Protein AF-A0A9W4SND4-F1 (afdb_monomer_lite)

Secondary structure (DSSP, 8-state):
-------------------------------GGGHHHHHHHHHHHHHHHHTTS---HHHHHHHHHHHHHHHHHHHHHHHHHHHHHHHHHHHHH----TTHHHHHHHHHHHHHHHHHHHHHHHHHHHHHHHHHHH-

Sequence (135 aa):
MAFLIESSTNEFSLNMGKPQGIYIVENHFFSTSLVPSKMRQKLYYLQSNLNACVFNENVMTILEGEVERMFASLDELERVMHKLDGQMAEVDEINCGDEMIDDELKTIYQNVVRLIKEMEENMDLLEKLIHNCAE

pLDDT: mean 71.92, std 21.69, range [29.58, 93.88]

Foldseek 3Di:
DDDDDDDDDDDPPPPPDDPPPPDDPPPDPPVLVCLLVVLVVLLVVLVVLLVVFDDDPVVSVVVVVVSVVLNVLSVVLNVLSVVLVVLVVVCVVDPDDPDPSCVVSVVSVVVSVVSSVVSVVSSVVSVVVSVVRVD

Organism: NCBI:txid1117311

Structure (mmCIF, N/CA/C/O backbone):
data_AF-A0A9W4SND4-F1
#
_entry.id   AF-A0A9W4SND4-F1
#
loop_
_atom_site.group_PDB
_atom_site.id
_atom_site.type_symbol
_atom_site.label_atom_id
_atom_site.label_alt_id
_atom_site.label_comp_id
_atom_site.label_asym_id
_atom_site.label_entity_id
_atom_site.label_seq_id
_atom_site.pdbx_PDB_ins_code
_atom_site.Cartn_x
_atom_site.Cartn_y
_atom_site.Cartn_z
_atom_site.occupancy
_atom_site.B_iso_or_equiv
_atom_site.auth_seq_id
_atom_site.auth_comp_id
_atom_site.auth_asym_id
_atom_site.auth_atom_id
_atom_site.pdbx_PDB_model_num
ATOM 1 N N . MET A 1 1 ? 51.437 45.489 20.292 1.00 40.62 1 MET A N 1
ATOM 2 C CA . MET A 1 1 ? 51.463 44.161 20.938 1.00 40.62 1 MET A CA 1
ATOM 3 C C . MET A 1 1 ? 50.185 43.986 21.737 1.00 40.62 1 MET A C 1
ATOM 5 O O . MET A 1 1 ? 50.045 44.650 22.752 1.00 40.62 1 MET A O 1
ATOM 9 N N . ALA A 1 2 ? 49.273 43.141 21.260 1.00 32.41 2 ALA A N 1
ATOM 10 C CA . ALA A 1 2 ? 48.275 42.428 22.058 1.00 32.41 2 ALA A CA 1
ATOM 11 C C . ALA A 1 2 ? 47.706 41.312 21.165 1.00 32.41 2 ALA A C 1
ATOM 13 O O . ALA A 1 2 ? 47.336 41.572 20.022 1.00 32.41 2 ALA A O 1
ATOM 14 N N . PHE A 1 3 ? 47.738 40.082 21.670 1.00 29.91 3 PHE A N 1
ATOM 15 C CA . PHE A 1 3 ? 47.255 38.853 21.041 1.00 29.91 3 PHE A CA 1
ATOM 16 C C . PHE A 1 3 ? 45.941 38.436 21.728 1.00 29.91 3 PHE A C 1
ATOM 18 O O . PHE A 1 3 ? 45.853 38.562 22.944 1.00 29.91 3 PHE A O 1
ATOM 25 N N . LEU A 1 4 ? 44.997 37.946 20.911 1.00 33.91 4 LEU A N 1
ATOM 26 C CA . LEU A 1 4 ? 43.917 36.959 21.125 1.00 33.91 4 LEU A CA 1
ATOM 27 C C . LEU A 1 4 ? 43.145 36.915 22.462 1.00 33.91 4 LEU A C 1
ATOM 29 O O . LEU A 1 4 ? 43.723 36.725 23.524 1.00 33.91 4 LEU A O 1
ATOM 33 N N . ILE A 1 5 ? 41.810 36.895 22.364 1.00 35.34 5 ILE A N 1
ATOM 34 C CA . ILE A 1 5 ? 40.987 35.671 22.486 1.00 35.34 5 ILE A CA 1
ATOM 35 C C . ILE A 1 5 ? 39.630 35.965 21.824 1.00 35.34 5 ILE A C 1
ATOM 37 O O . ILE A 1 5 ? 38.890 36.851 22.246 1.00 35.34 5 ILE A O 1
ATOM 41 N N . GLU A 1 6 ? 39.329 35.224 20.759 1.00 36.44 6 GLU A N 1
ATOM 42 C CA . GLU A 1 6 ? 37.981 35.087 20.213 1.00 36.44 6 GLU A CA 1
ATOM 43 C C . GLU A 1 6 ? 37.127 34.281 21.198 1.00 36.44 6 GLU A C 1
ATOM 45 O O . GLU A 1 6 ? 37.548 33.247 21.717 1.00 36.44 6 GLU A O 1
ATOM 50 N N . SER A 1 7 ? 35.909 34.740 21.460 1.00 37.78 7 SER A N 1
ATOM 51 C CA . SER A 1 7 ? 34.869 33.941 22.104 1.00 37.78 7 SER A CA 1
ATOM 52 C C . SER A 1 7 ? 33.625 34.029 21.237 1.00 37.78 7 SER A C 1
ATOM 54 O O . SER A 1 7 ? 32.914 35.029 21.222 1.00 37.78 7 SER A O 1
ATOM 56 N N . SER A 1 8 ? 33.460 32.969 20.452 1.00 32.34 8 SER A N 1
ATOM 57 C CA . SER A 1 8 ? 32.299 32.643 19.638 1.00 32.34 8 SER A CA 1
ATOM 58 C C . SER A 1 8 ? 31.210 32.048 20.527 1.00 32.34 8 SER A C 1
ATOM 60 O O . SER A 1 8 ? 31.489 31.112 21.277 1.00 32.34 8 SER A O 1
ATOM 62 N N . THR A 1 9 ? 29.978 32.545 20.415 1.00 36.00 9 THR A N 1
ATOM 63 C CA . THR A 1 9 ? 28.787 31.824 20.879 1.00 36.00 9 THR A CA 1
ATOM 64 C C . THR A 1 9 ? 27.557 32.164 20.033 1.00 36.00 9 THR A C 1
ATOM 66 O O . THR A 1 9 ? 27.008 33.258 20.104 1.00 36.00 9 THR A O 1
ATOM 69 N N . ASN A 1 10 ? 27.104 31.128 19.324 1.00 35.84 10 ASN A N 1
ATOM 70 C CA . ASN A 1 10 ? 25.730 30.817 18.924 1.00 35.84 10 ASN A CA 1
ATOM 71 C C . ASN A 1 10 ? 25.018 31.698 17.885 1.00 35.84 10 ASN A C 1
ATOM 73 O O . ASN A 1 10 ? 24.114 32.458 18.215 1.00 35.84 10 ASN A O 1
ATOM 77 N N . GLU A 1 11 ? 25.238 31.368 16.611 1.00 36.84 11 GLU A N 1
ATOM 78 C CA . GLU A 1 11 ? 24.126 31.247 15.660 1.00 36.84 11 GLU A CA 1
ATOM 79 C C . GLU A 1 11 ? 23.924 29.765 15.314 1.00 36.84 11 GLU A C 1
ATOM 81 O O . GLU A 1 11 ? 24.704 29.146 14.590 1.00 36.84 11 GLU A O 1
ATOM 86 N N . PHE A 1 12 ? 22.862 29.181 15.874 1.00 33.94 12 PHE A N 1
ATOM 87 C CA . PHE A 1 12 ? 22.330 27.878 15.485 1.00 33.94 12 PHE A CA 1
ATOM 88 C C . PHE A 1 12 ? 21.735 27.997 14.073 1.00 33.94 12 PHE A C 1
ATOM 90 O O . PHE A 1 12 ? 20.543 28.239 13.896 1.00 33.94 12 PHE A O 1
ATOM 97 N N . SER A 1 13 ? 22.564 27.819 13.047 1.00 33.03 13 SER A N 1
ATOM 98 C CA . SER A 1 13 ? 22.069 27.451 11.722 1.00 33.03 13 SER A CA 1
ATOM 99 C C . SER A 1 13 ? 21.695 25.970 11.755 1.00 33.03 13 SER A C 1
ATOM 101 O O . SER A 1 13 ? 22.553 25.098 11.622 1.00 33.03 13 SER A O 1
ATOM 103 N N . LEU A 1 14 ? 20.405 25.682 11.960 1.00 35.41 14 LEU A N 1
ATOM 104 C CA . LEU A 1 14 ? 19.801 24.372 11.697 1.00 35.41 14 LEU A CA 1
ATOM 105 C C . LEU A 1 14 ? 19.865 24.111 10.189 1.00 35.41 14 LEU A C 1
ATOM 107 O O . LEU A 1 14 ? 18.927 24.346 9.432 1.00 35.41 14 LEU A O 1
ATOM 111 N N . ASN A 1 15 ? 21.032 23.649 9.763 1.00 33.47 15 ASN A N 1
ATOM 112 C CA . ASN A 1 15 ? 21.276 23.083 8.456 1.00 33.47 15 ASN A CA 1
ATOM 113 C C . ASN A 1 15 ? 20.511 21.749 8.422 1.00 33.47 15 ASN A C 1
ATOM 115 O O . ASN A 1 15 ? 21.038 20.714 8.829 1.00 33.47 15 ASN A O 1
ATOM 119 N N . MET A 1 16 ? 19.231 21.771 8.024 1.00 36.00 16 MET A N 1
ATOM 120 C CA . MET A 1 16 ? 18.503 20.555 7.649 1.00 36.00 16 MET A CA 1
ATOM 121 C C . MET A 1 16 ? 19.133 20.017 6.363 1.00 36.00 16 MET A C 1
ATOM 123 O O . MET A 1 16 ? 18.650 20.236 5.251 1.00 36.00 16 MET A O 1
ATOM 127 N N . GLY A 1 17 ? 20.270 19.345 6.534 1.00 29.58 17 GLY A N 1
ATOM 128 C CA . GLY A 1 17 ? 20.897 18.544 5.506 1.00 29.58 17 GLY A CA 1
ATOM 129 C C . GLY A 1 17 ? 19.892 17.503 5.040 1.00 29.58 17 GLY A C 1
ATOM 130 O O . GLY A 1 17 ? 19.515 16.606 5.791 1.00 29.58 17 GLY A O 1
ATOM 131 N N . LYS A 1 18 ? 19.445 17.641 3.792 1.00 45.84 18 LYS A N 1
ATOM 132 C CA . LYS A 1 18 ? 18.807 16.553 3.053 1.00 45.84 18 LYS A CA 1
ATOM 133 C C . LYS A 1 18 ? 19.726 15.332 3.161 1.00 45.84 18 LYS A C 1
ATOM 135 O O . LYS A 1 18 ? 20.907 15.475 2.832 1.00 45.84 18 LYS A O 1
ATOM 140 N N . PRO A 1 19 ? 19.247 14.149 3.571 1.00 41.06 19 PRO A N 1
ATOM 141 C CA . PRO A 1 19 ? 20.058 12.955 3.456 1.00 41.06 19 PRO A CA 1
ATOM 142 C C . PRO A 1 19 ? 20.175 12.620 1.965 1.00 41.06 19 PRO A C 1
ATOM 144 O O . PRO A 1 19 ? 19.310 11.977 1.380 1.00 41.06 19 PRO A O 1
ATOM 147 N N . GLN A 1 20 ? 21.255 13.083 1.335 1.00 42.06 20 GLN A N 1
ATOM 148 C CA . GLN A 1 20 ? 21.775 12.487 0.108 1.00 42.06 20 GLN A CA 1
ATOM 149 C C . GLN A 1 20 ? 22.400 11.144 0.496 1.00 42.06 20 GLN A C 1
ATOM 151 O O . GLN A 1 20 ? 23.615 10.998 0.604 1.00 42.06 20 GLN A O 1
ATOM 156 N N . GLY A 1 21 ? 21.539 10.172 0.798 1.00 36.00 21 GLY A N 1
ATOM 157 C CA . GLY A 1 21 ? 21.936 8.782 0.923 1.00 36.00 21 GLY A CA 1
ATOM 158 C C . GLY A 1 21 ? 22.235 8.262 -0.472 1.00 36.00 21 GLY A C 1
ATOM 159 O O . GLY A 1 21 ? 21.320 7.987 -1.243 1.00 36.00 21 GLY A O 1
ATOM 160 N N . ILE A 1 22 ? 23.514 8.156 -0.819 1.00 39.31 22 ILE A N 1
ATOM 161 C CA . ILE A 1 22 ? 23.945 7.330 -1.943 1.00 39.31 22 ILE A CA 1
ATOM 162 C C . ILE A 1 22 ? 23.665 5.888 -1.515 1.00 39.31 22 ILE A C 1
ATOM 164 O O . ILE A 1 22 ? 24.431 5.292 -0.760 1.00 39.31 22 ILE A O 1
ATOM 168 N N . TYR A 1 23 ? 22.514 5.358 -1.921 1.00 41.91 23 TYR A N 1
ATOM 169 C CA . TYR A 1 23 ? 22.164 3.966 -1.674 1.00 41.91 23 TYR A CA 1
ATOM 170 C C . TYR A 1 23 ? 22.933 3.107 -2.676 1.00 41.91 23 TYR A C 1
ATOM 172 O O . TYR A 1 23 ? 22.648 3.124 -3.873 1.00 41.91 23 TYR A O 1
ATOM 180 N N . ILE A 1 24 ? 23.946 2.398 -2.176 1.00 39.28 24 ILE A N 1
ATOM 181 C CA . ILE A 1 24 ? 24.623 1.328 -2.906 1.00 39.28 24 ILE A CA 1
ATOM 182 C C . ILE A 1 24 ? 23.572 0.245 -3.149 1.00 39.28 24 ILE A C 1
ATOM 184 O O . ILE A 1 24 ? 23.054 -0.352 -2.206 1.00 39.28 24 ILE A O 1
ATOM 188 N N . VAL A 1 25 ? 23.211 0.057 -4.415 1.00 39.50 25 VAL A N 1
ATOM 189 C CA . VAL A 1 25 ? 22.278 -0.980 -4.851 1.00 39.50 25 VAL A CA 1
ATOM 190 C C . VAL A 1 25 ? 23.076 -2.276 -4.920 1.00 39.50 25 VAL A C 1
ATOM 192 O O . VAL A 1 25 ? 23.771 -2.535 -5.900 1.00 39.50 25 VAL A O 1
ATOM 195 N N . GLU A 1 26 ? 23.035 -3.074 -3.852 1.00 34.69 26 GLU A N 1
ATOM 196 C CA . GLU A 1 26 ? 23.417 -4.479 -3.964 1.00 34.69 26 GLU A CA 1
ATOM 197 C C . GLU A 1 26 ? 22.428 -5.136 -4.922 1.00 34.69 26 GLU A C 1
ATOM 199 O O . GLU A 1 26 ? 21.236 -5.268 -4.637 1.00 34.69 26 GLU A O 1
ATOM 204 N N . ASN A 1 27 ? 22.948 -5.465 -6.101 1.00 40.28 27 ASN A N 1
ATOM 205 C CA . ASN A 1 27 ? 22.232 -6.023 -7.231 1.00 40.28 27 ASN A CA 1
ATOM 206 C C . ASN A 1 27 ? 21.881 -7.489 -6.938 1.00 40.28 27 ASN A C 1
ATOM 208 O O . ASN A 1 27 ? 22.430 -8.423 -7.518 1.00 40.28 27 ASN A O 1
ATOM 212 N N . HIS A 1 28 ? 21.003 -7.703 -5.965 1.00 40.53 28 HIS A N 1
ATOM 213 C CA . HIS A 1 28 ? 20.308 -8.960 -5.810 1.00 40.53 28 HIS A CA 1
ATOM 214 C C . HIS A 1 28 ? 18.935 -8.788 -6.424 1.00 40.53 28 HIS A C 1
ATOM 216 O O . HIS A 1 28 ? 18.134 -7.982 -5.965 1.00 40.53 28 HIS A O 1
ATOM 222 N N . PHE A 1 29 ? 18.725 -9.566 -7.482 1.00 41.38 29 PHE A N 1
ATOM 223 C CA . PHE A 1 29 ? 17.478 -9.967 -8.121 1.00 41.38 29 PHE A CA 1
ATOM 224 C C . PHE A 1 29 ? 16.418 -10.369 -7.066 1.00 41.38 29 PHE A C 1
ATOM 226 O O . PHE A 1 29 ? 16.049 -11.533 -6.917 1.00 41.38 29 PHE A O 1
ATOM 233 N N . PHE A 1 30 ? 15.956 -9.422 -6.250 1.00 43.97 30 PHE A N 1
ATOM 234 C CA . PHE A 1 30 ? 14.767 -9.585 -5.437 1.00 43.97 30 PHE A CA 1
ATOM 235 C C . PHE A 1 30 ? 13.657 -9.807 -6.444 1.00 43.97 30 PHE A C 1
ATOM 237 O O . PHE A 1 30 ? 13.469 -8.975 -7.321 1.00 43.97 30 PHE A O 1
ATO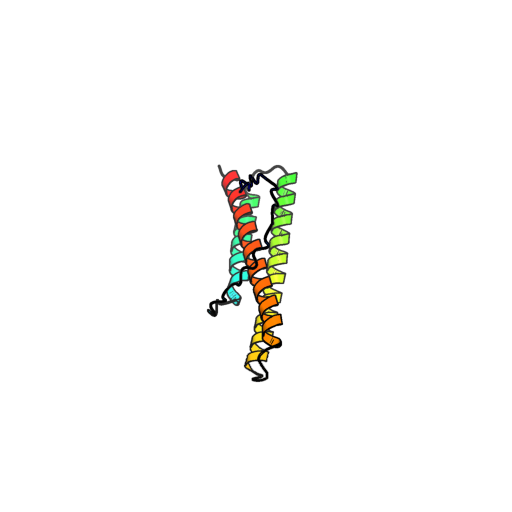M 244 N N . SER A 1 31 ? 12.975 -10.946 -6.365 1.00 46.66 31 SER A N 1
ATOM 245 C CA . SER A 1 31 ? 11.809 -11.247 -7.187 1.00 46.66 31 SER A CA 1
ATOM 246 C C . SER A 1 31 ? 10.766 -10.134 -7.019 1.00 46.66 31 SER A C 1
ATOM 248 O O . SER A 1 31 ? 9.905 -10.206 -6.140 1.00 46.66 31 SER A O 1
ATOM 250 N N . THR A 1 32 ? 10.878 -9.096 -7.849 1.00 51.16 32 THR A N 1
ATOM 251 C CA . THR A 1 32 ? 10.055 -7.881 -7.903 1.00 51.16 32 THR A CA 1
ATOM 252 C C . THR A 1 32 ? 8.579 -8.265 -7.958 1.00 51.16 32 THR A C 1
ATOM 254 O O . THR A 1 32 ? 7.753 -7.725 -7.226 1.00 51.16 32 THR A O 1
ATOM 257 N N . SER A 1 33 ? 8.275 -9.336 -8.687 1.00 57.41 33 SER A N 1
ATOM 258 C CA . SER A 1 33 ? 6.951 -9.946 -8.813 1.00 57.41 33 SER A CA 1
ATOM 259 C C . SER A 1 33 ? 6.208 -10.238 -7.494 1.00 57.41 33 SER A C 1
ATOM 261 O O . SER A 1 33 ? 4.978 -10.260 -7.497 1.00 57.41 33 SER A O 1
ATOM 263 N N . LEU A 1 34 ? 6.887 -10.464 -6.362 1.00 66.50 34 LEU A N 1
ATOM 264 C CA . LEU A 1 34 ? 6.213 -10.890 -5.127 1.00 66.50 34 LEU A CA 1
ATOM 265 C C . LEU A 1 34 ? 5.865 -9.746 -4.166 1.00 66.50 34 LEU A C 1
ATOM 267 O O . LEU A 1 34 ? 5.024 -9.957 -3.289 1.00 66.50 34 LEU A O 1
ATOM 271 N N . VAL A 1 35 ? 6.464 -8.558 -4.297 1.00 81.38 35 VAL A N 1
ATOM 272 C CA . VAL A 1 35 ? 6.276 -7.474 -3.312 1.00 81.38 35 VAL A CA 1
ATOM 273 C C . VAL A 1 35 ? 4.821 -6.980 -3.269 1.00 81.38 35 VAL A C 1
ATOM 275 O O . VAL A 1 35 ? 4.224 -7.070 -2.189 1.00 81.38 35 VAL A O 1
ATOM 278 N N . PRO A 1 36 ? 4.183 -6.593 -4.396 1.00 86.44 36 PRO A N 1
ATOM 279 C CA . PRO A 1 36 ? 2.786 -6.154 -4.373 1.00 86.44 36 PRO A CA 1
ATOM 280 C C . PRO A 1 36 ? 1.839 -7.245 -3.863 1.00 86.44 36 PRO A C 1
ATOM 282 O O . PRO A 1 36 ? 0.948 -6.976 -3.063 1.00 86.44 36 PRO A O 1
ATOM 285 N N . SER A 1 37 ? 2.067 -8.508 -4.244 1.00 85.75 37 SER A N 1
ATOM 286 C CA . SER A 1 37 ? 1.224 -9.628 -3.805 1.00 85.75 37 SER A CA 1
ATOM 287 C C . SER A 1 37 ? 1.246 -9.851 -2.285 1.00 85.75 37 SER A C 1
ATOM 289 O O . SER A 1 37 ? 0.191 -10.047 -1.679 1.00 85.75 37 SER A O 1
ATOM 291 N N . LYS A 1 38 ? 2.424 -9.775 -1.649 1.00 89.00 38 LYS A N 1
ATOM 292 C CA . LYS A 1 38 ? 2.581 -9.955 -0.196 1.00 89.00 38 LYS A CA 1
ATOM 293 C C . LYS A 1 38 ? 1.947 -8.806 0.575 1.00 89.00 38 LYS A C 1
ATOM 295 O O . LYS A 1 38 ? 1.232 -9.030 1.548 1.00 89.00 38 LYS A O 1
ATOM 300 N N . MET A 1 39 ? 2.176 -7.584 0.109 1.00 91.62 39 MET A N 1
ATOM 301 C CA . MET A 1 39 ? 1.563 -6.388 0.675 1.00 91.62 39 MET A CA 1
ATOM 302 C C . MET A 1 39 ? 0.039 -6.429 0.547 1.00 91.62 39 MET A C 1
ATOM 304 O O . MET A 1 39 ? -0.662 -6.168 1.518 1.00 91.62 39 MET A O 1
ATOM 308 N N . ARG A 1 40 ? -0.488 -6.854 -0.607 1.00 93.25 40 ARG A N 1
ATOM 309 C CA . ARG A 1 40 ? -1.929 -7.026 -0.828 1.00 93.25 40 ARG A CA 1
ATOM 310 C C . ARG A 1 40 ? -2.528 -8.063 0.129 1.00 93.25 40 ARG A C 1
ATOM 312 O O . ARG A 1 40 ? -3.576 -7.816 0.717 1.00 93.25 40 ARG A O 1
ATOM 319 N N . GLN A 1 41 ? -1.845 -9.189 0.350 1.00 91.50 41 GLN A N 1
ATOM 320 C CA . GLN A 1 41 ? -2.255 -10.183 1.351 1.00 91.50 41 GLN A CA 1
ATOM 321 C C . GLN A 1 41 ? -2.277 -9.604 2.774 1.00 91.50 41 GLN A C 1
ATOM 323 O O . GLN A 1 41 ? -3.264 -9.800 3.486 1.00 91.50 41 GLN A O 1
ATOM 328 N N . LYS A 1 42 ? -1.232 -8.864 3.177 1.00 92.56 42 LYS A N 1
ATOM 329 C CA . LYS A 1 42 ? -1.191 -8.183 4.483 1.00 92.56 42 LYS A CA 1
ATOM 330 C C . LYS A 1 42 ? -2.348 -7.189 4.610 1.00 92.56 42 LYS A C 1
ATOM 332 O O . LYS A 1 42 ? -3.045 -7.192 5.619 1.00 92.56 42 LYS A O 1
ATOM 337 N N . LEU A 1 43 ? -2.610 -6.396 3.576 1.00 93.12 43 LEU A N 1
ATOM 338 C CA . LEU A 1 43 ? -3.662 -5.386 3.593 1.00 93.12 43 LEU A CA 1
ATOM 339 C C . LEU A 1 43 ? -5.068 -5.993 3.703 1.00 93.12 43 LEU A C 1
ATOM 341 O O . LEU A 1 43 ? -5.875 -5.484 4.474 1.00 93.12 43 LEU A O 1
ATOM 345 N N . TYR A 1 44 ? -5.348 -7.118 3.031 1.00 93.38 44 TYR A N 1
ATOM 346 C CA . TYR A 1 44 ? -6.609 -7.850 3.221 1.00 93.38 44 TYR A CA 1
ATOM 347 C C . TYR A 1 44 ? -6.792 -8.339 4.659 1.00 93.38 44 TYR A C 1
ATOM 349 O O . TYR A 1 44 ? -7.885 -8.236 5.218 1.00 93.38 44 TYR A O 1
ATOM 357 N N . TYR A 1 45 ? -5.725 -8.854 5.275 1.00 92.12 45 TYR A N 1
ATOM 358 C CA . TYR A 1 45 ? -5.759 -9.247 6.680 1.00 92.12 45 TYR A CA 1
ATOM 359 C C . TYR A 1 45 ? -6.059 -8.044 7.585 1.00 92.12 45 TYR A C 1
ATOM 361 O O . TYR A 1 45 ? -6.939 -8.124 8.442 1.00 92.12 45 TYR A O 1
ATOM 369 N N . LEU A 1 46 ? -5.383 -6.912 7.376 1.00 91.12 46 LEU A N 1
ATOM 370 C CA . LEU A 1 46 ? -5.612 -5.697 8.160 1.00 91.12 46 LEU A CA 1
ATOM 371 C C . LEU A 1 46 ? -7.036 -5.162 7.977 1.00 91.12 46 LEU A C 1
ATOM 373 O O . LEU A 1 46 ? -7.699 -4.884 8.968 1.00 91.12 46 LEU A O 1
ATOM 377 N N . GLN A 1 47 ? -7.549 -5.104 6.747 1.00 92.12 47 GLN A N 1
ATOM 378 C CA . GLN A 1 47 ? -8.923 -4.682 6.462 1.00 92.12 47 GLN A CA 1
ATOM 379 C C . GLN A 1 47 ? -9.954 -5.558 7.187 1.00 92.12 47 GLN A C 1
ATOM 381 O O . GLN A 1 47 ? -10.897 -5.049 7.789 1.00 92.12 47 GLN A O 1
ATOM 386 N N . SER A 1 48 ? -9.762 -6.880 7.171 1.00 90.38 48 SER A N 1
ATOM 387 C CA . SER A 1 48 ? -10.669 -7.800 7.861 1.00 90.38 48 SER A CA 1
ATOM 388 C C . SER A 1 48 ? -10.681 -7.581 9.374 1.00 90.38 48 SER A C 1
ATOM 390 O O . SER A 1 48 ? -11.737 -7.705 9.990 1.00 90.38 48 SER A O 1
ATOM 392 N N . ASN A 1 49 ? -9.529 -7.279 9.979 1.00 88.81 49 ASN A N 1
ATOM 393 C CA . ASN A 1 49 ? -9.435 -7.038 11.420 1.00 88.81 49 ASN A CA 1
ATOM 394 C C . ASN A 1 49 ? -9.875 -5.623 11.810 1.00 88.81 49 ASN A C 1
ATOM 396 O O . ASN A 1 49 ? -10.429 -5.439 12.888 1.00 88.81 49 ASN A O 1
ATOM 400 N N . LEU A 1 50 ? -9.700 -4.640 10.925 1.00 88.31 50 LEU A N 1
ATOM 401 C CA . LEU A 1 50 ? -10.206 -3.284 11.117 1.00 88.31 50 LEU A CA 1
ATOM 402 C C . LEU A 1 50 ? -11.726 -3.293 11.329 1.00 88.31 50 LEU A C 1
ATOM 404 O O . LEU A 1 50 ? -12.222 -2.640 12.239 1.00 88.31 50 LEU A O 1
ATOM 408 N N . ASN A 1 51 ? -12.455 -4.110 10.565 1.00 82.62 51 ASN A N 1
ATOM 409 C CA . ASN A 1 51 ? -13.907 -4.267 10.709 1.00 82.62 51 ASN A CA 1
ATOM 410 C C . ASN A 1 51 ? -14.336 -4.906 12.040 1.00 82.62 51 ASN A C 1
ATOM 412 O O . ASN A 1 51 ? -15.497 -4.791 12.426 1.00 82.62 51 ASN A O 1
ATOM 416 N N . ALA A 1 52 ? -13.427 -5.594 12.735 1.00 84.81 52 ALA A N 1
ATOM 417 C CA . ALA A 1 52 ? -13.686 -6.149 14.060 1.00 84.81 52 ALA A CA 1
ATOM 418 C C . ALA A 1 52 ? -13.463 -5.122 15.185 1.00 84.81 52 ALA A C 1
ATOM 420 O O . ALA A 1 52 ? -13.847 -5.375 16.327 1.00 84.81 52 ALA A O 1
ATOM 421 N N . CYS A 1 53 ? -12.864 -3.970 14.873 1.00 85.88 53 CYS A N 1
ATOM 422 C CA . CYS A 1 53 ? -12.557 -2.938 15.844 1.00 85.88 53 CYS A CA 1
ATOM 423 C C . CYS A 1 53 ? -13.723 -2.000 16.139 1.00 85.88 53 CYS A C 1
ATOM 425 O O . CYS A 1 53 ? -14.443 -1.559 15.247 1.00 85.88 53 CYS A O 1
ATOM 427 N N . VAL A 1 54 ? -13.860 -1.619 17.412 1.00 82.38 54 VAL A N 1
ATOM 428 C CA . VAL A 1 54 ? -14.874 -0.653 17.850 1.00 82.38 54 VAL A CA 1
ATOM 429 C C . VAL A 1 54 ? -14.269 0.748 17.867 1.00 82.38 54 VAL A C 1
ATOM 431 O O . VAL A 1 54 ? -13.876 1.274 18.908 1.00 82.38 54 VAL A O 1
ATOM 434 N N . PHE A 1 55 ? -14.193 1.365 16.690 1.00 84.62 55 PHE A N 1
ATOM 435 C CA . PHE A 1 55 ? -13.849 2.778 16.552 1.00 84.62 55 PHE A CA 1
ATOM 436 C C . PHE A 1 55 ? -15.104 3.657 16.502 1.00 84.62 55 PHE A C 1
ATOM 438 O O . PHE A 1 55 ? -16.211 3.199 16.224 1.00 84.62 55 PHE A O 1
ATOM 445 N N . ASN A 1 56 ? -14.935 4.958 16.752 1.00 89.38 56 ASN A N 1
ATOM 446 C CA . ASN A 1 56 ? -15.969 5.929 16.398 1.00 89.38 56 ASN A CA 1
ATOM 447 C C . ASN A 1 56 ? -16.174 5.923 14.870 1.00 89.38 56 ASN A C 1
ATOM 449 O O . ASN A 1 56 ? -15.197 5.842 14.130 1.00 89.38 56 ASN A O 1
ATOM 453 N N . GLU A 1 57 ? -17.417 6.066 14.411 1.00 88.94 57 GLU A N 1
ATOM 454 C CA . GLU A 1 57 ? -17.809 6.044 12.990 1.00 88.94 57 GLU A CA 1
ATOM 455 C C . GLU A 1 57 ? -16.957 6.966 12.099 1.00 88.94 57 GLU A C 1
ATOM 457 O O . GLU A 1 57 ? -16.523 6.566 11.017 1.00 88.94 57 GLU A O 1
ATOM 462 N N . ASN A 1 58 ? -16.626 8.169 12.582 1.00 91.12 58 ASN A N 1
ATOM 463 C CA . ASN A 1 58 ? -15.772 9.106 11.848 1.00 91.12 58 ASN A CA 1
ATOM 464 C C . ASN A 1 58 ? -14.344 8.568 11.674 1.00 91.12 58 ASN A C 1
ATOM 466 O O . ASN A 1 58 ? -13.745 8.729 10.616 1.00 91.12 58 ASN A O 1
ATOM 470 N N . VAL A 1 59 ? -13.796 7.929 12.712 1.00 88.69 59 VAL A N 1
ATOM 471 C CA . VAL A 1 59 ? -12.451 7.331 12.676 1.00 88.69 59 VAL A CA 1
ATOM 472 C C . VAL A 1 59 ? -12.453 6.103 11.771 1.00 88.69 59 VAL A C 1
ATOM 474 O O . VAL A 1 59 ? -11.547 5.954 10.957 1.00 88.69 59 VAL A O 1
ATOM 477 N N . MET A 1 60 ? -13.493 5.271 11.862 1.00 91.38 60 MET A N 1
ATOM 478 C CA . MET A 1 60 ? -13.652 4.084 11.024 1.00 91.38 60 MET A CA 1
ATOM 479 C C . MET A 1 60 ? -13.682 4.448 9.535 1.00 91.38 60 MET A C 1
ATOM 481 O O . MET A 1 60 ? -12.897 3.912 8.762 1.00 91.38 60 MET A O 1
ATOM 485 N N . THR A 1 61 ? -14.492 5.443 9.158 1.00 90.69 61 THR A N 1
ATOM 486 C CA . THR A 1 61 ? -14.610 5.912 7.764 1.00 90.69 61 THR A CA 1
ATOM 487 C C . THR A 1 61 ? -13.269 6.412 7.211 1.00 90.69 61 THR A C 1
ATOM 489 O O . THR A 1 61 ? -12.921 6.155 6.060 1.00 90.69 61 THR A O 1
ATOM 492 N N . ILE A 1 62 ? -12.486 7.125 8.032 1.00 91.88 62 ILE A N 1
ATOM 493 C CA . ILE A 1 62 ? -11.148 7.592 7.638 1.00 91.88 62 ILE A CA 1
ATOM 494 C C . ILE A 1 62 ? -10.216 6.399 7.403 1.00 91.88 62 ILE A C 1
ATOM 496 O O . ILE A 1 62 ? -9.524 6.369 6.387 1.00 91.88 62 ILE A O 1
ATOM 500 N N . LEU A 1 63 ? -10.202 5.422 8.314 1.00 90.94 63 LEU A N 1
ATOM 501 C CA . LEU A 1 63 ? -9.329 4.251 8.215 1.00 90.94 63 LEU A CA 1
ATOM 502 C C . LEU A 1 63 ? -9.687 3.357 7.023 1.00 90.94 63 LEU A C 1
ATOM 504 O O . LEU A 1 63 ? -8.784 2.916 6.316 1.00 90.94 63 LEU A O 1
ATOM 508 N N . GLU A 1 64 ? -10.973 3.144 6.744 1.00 91.00 64 GLU A N 1
ATOM 509 C CA . GLU A 1 64 ? -11.427 2.449 5.533 1.00 91.00 64 GLU A CA 1
ATOM 510 C C . GLU A 1 64 ? -10.940 3.168 4.267 1.00 91.00 64 GLU A C 1
ATOM 512 O O . GLU A 1 64 ? -10.359 2.539 3.382 1.00 91.00 64 GLU A O 1
ATOM 517 N N . GLY A 1 65 ? -11.062 4.499 4.218 1.00 92.06 65 GLY A N 1
ATOM 518 C CA . GLY A 1 65 ? -10.559 5.296 3.099 1.00 92.06 65 GLY A CA 1
ATOM 519 C C . GLY A 1 65 ? -9.029 5.297 2.957 1.00 92.06 65 GLY 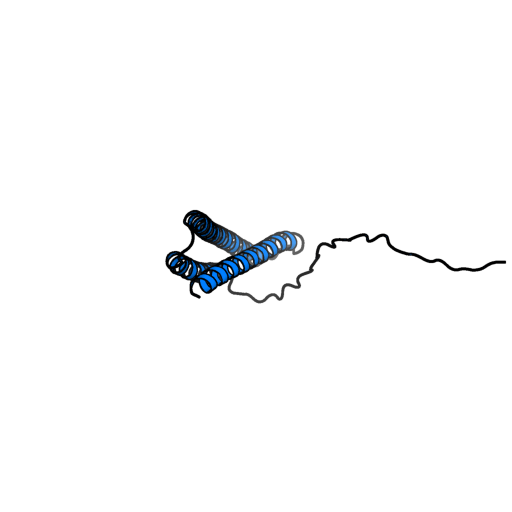A C 1
ATOM 520 O O . GLY A 1 65 ? -8.510 5.463 1.851 1.00 92.06 65 GLY A O 1
ATOM 521 N N . GLU A 1 66 ? -8.271 5.134 4.045 1.00 91.19 66 GLU A N 1
ATOM 522 C CA . GLU A 1 66 ? -6.816 4.909 3.981 1.00 91.19 66 GLU A CA 1
ATOM 523 C C . GLU A 1 66 ? -6.495 3.505 3.446 1.00 91.19 66 GLU A C 1
ATOM 525 O O . GLU A 1 66 ? -5.606 3.356 2.608 1.00 91.19 66 GLU A O 1
ATOM 530 N N . VAL A 1 67 ? -7.243 2.476 3.859 1.00 92.50 67 VAL A N 1
ATOM 531 C CA . VAL A 1 67 ? -7.097 1.107 3.335 1.00 92.50 67 VAL A CA 1
ATOM 532 C C . VAL A 1 67 ? -7.362 1.054 1.832 1.00 92.50 67 VAL A C 1
ATOM 534 O O . VAL A 1 67 ? -6.568 0.472 1.092 1.00 92.50 67 VAL A O 1
AT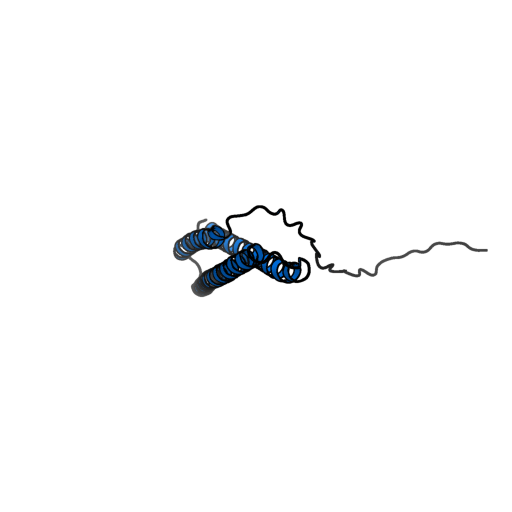OM 537 N N . GLU A 1 68 ? -8.422 1.703 1.354 1.00 93.88 68 GLU A N 1
ATOM 538 C CA . GLU A 1 68 ? -8.717 1.800 -0.080 1.00 93.88 68 GLU A CA 1
ATOM 539 C C . GLU A 1 68 ? -7.600 2.515 -0.851 1.00 93.88 68 GLU A C 1
ATOM 541 O O . GLU A 1 68 ? -7.173 2.047 -1.911 1.00 93.88 68 GLU A O 1
ATOM 546 N N . ARG A 1 69 ? -7.058 3.610 -0.299 1.00 93.38 69 ARG A N 1
ATOM 547 C CA . ARG A 1 69 ? -5.899 4.297 -0.886 1.00 93.38 69 ARG A CA 1
ATOM 548 C C . ARG A 1 69 ? -4.662 3.410 -0.934 1.00 93.38 69 ARG A C 1
ATOM 550 O O . ARG A 1 69 ? -3.946 3.446 -1.929 1.00 93.38 69 ARG A O 1
ATOM 557 N N . MET A 1 70 ? -4.424 2.586 0.084 1.00 93.50 70 MET A N 1
ATOM 558 C CA . MET A 1 70 ? -3.315 1.630 0.079 1.00 93.50 70 MET A CA 1
ATOM 559 C C . MET A 1 70 ? -3.471 0.556 -1.009 1.00 93.50 70 MET A C 1
ATOM 561 O O . MET A 1 70 ? -2.476 0.203 -1.641 1.00 93.50 70 MET A O 1
ATOM 565 N N . PHE A 1 71 ? -4.691 0.079 -1.291 1.00 93.06 71 PHE A N 1
ATOM 566 C CA . PHE A 1 71 ? -4.933 -0.814 -2.435 1.00 93.06 71 PHE A CA 1
ATOM 567 C C . PHE A 1 71 ? -4.641 -0.123 -3.772 1.00 93.06 71 PHE A C 1
ATOM 569 O O . PHE A 1 71 ? -3.950 -0.694 -4.611 1.00 93.06 71 PHE A O 1
ATOM 576 N N . ALA A 1 72 ? -5.088 1.121 -3.952 1.00 92.00 72 ALA A N 1
ATOM 577 C CA . ALA A 1 72 ? -4.803 1.878 -5.172 1.00 92.00 72 ALA A CA 1
ATOM 578 C C . ALA A 1 72 ? -3.293 2.127 -5.368 1.00 92.00 72 ALA A C 1
ATOM 580 O O . ALA A 1 72 ? -2.778 1.996 -6.479 1.00 92.00 72 ALA A O 1
ATOM 581 N N . SER A 1 73 ? -2.565 2.434 -4.290 1.00 90.25 73 SER A N 1
ATOM 582 C CA . SER A 1 73 ? -1.103 2.579 -4.324 1.00 90.25 73 SER A CA 1
ATOM 583 C C . SER A 1 73 ? -0.396 1.269 -4.681 1.00 90.25 73 SER A C 1
ATOM 585 O O . SER A 1 73 ? 0.598 1.291 -5.405 1.00 90.25 73 SER A O 1
ATOM 587 N N . LEU A 1 74 ? -0.920 0.127 -4.225 1.00 90.88 74 LEU A N 1
ATOM 588 C CA . LEU A 1 74 ? -0.416 -1.195 -4.601 1.00 90.88 74 LEU A CA 1
ATOM 589 C C . LEU A 1 74 ? -0.590 -1.489 -6.091 1.00 90.88 74 LEU A C 1
ATOM 591 O O . LEU A 1 74 ? 0.333 -2.015 -6.711 1.00 90.88 74 LEU A O 1
ATOM 595 N N . ASP A 1 75 ? -1.741 -1.139 -6.662 1.00 90.19 75 ASP A N 1
ATOM 596 C CA . ASP A 1 75 ? -2.007 -1.319 -8.091 1.00 90.19 75 ASP A CA 1
ATOM 597 C C . ASP A 1 75 ? -1.073 -0.446 -8.944 1.00 90.19 75 ASP A C 1
ATOM 599 O O . ASP A 1 75 ? -0.532 -0.896 -9.959 1.00 90.19 75 ASP A O 1
ATOM 603 N N . GLU A 1 76 ? -0.827 0.794 -8.511 1.00 89.19 76 GLU A N 1
ATOM 604 C CA . GLU A 1 76 ? 0.138 1.679 -9.164 1.00 89.19 76 GLU A CA 1
ATOM 605 C C . GLU A 1 76 ? 1.565 1.129 -9.063 1.00 89.19 76 GLU A C 1
ATOM 607 O O . GLU A 1 76 ? 2.287 1.102 -10.061 1.00 89.19 76 GLU A O 1
ATOM 612 N N . LEU A 1 77 ? 1.964 0.647 -7.883 1.00 87.88 77 LEU A N 1
ATOM 613 C CA . LEU A 1 77 ? 3.272 0.036 -7.671 1.00 87.88 77 LEU A CA 1
ATOM 614 C C . LEU A 1 77 ? 3.471 -1.175 -8.590 1.00 87.88 77 LEU A C 1
ATOM 616 O O . LEU A 1 77 ? 4.492 -1.262 -9.267 1.00 87.88 77 LEU A O 1
ATOM 620 N N . GLU A 1 78 ? 2.492 -2.077 -8.659 1.00 88.56 78 GLU A N 1
ATOM 621 C CA . GLU A 1 78 ? 2.525 -3.251 -9.537 1.00 88.56 78 GLU A CA 1
ATOM 622 C C . GLU A 1 78 ? 2.674 -2.841 -11.009 1.00 88.56 78 GLU A C 1
ATOM 624 O O . GLU A 1 78 ? 3.515 -3.385 -11.728 1.00 88.56 78 GLU A O 1
ATOM 629 N N . ARG A 1 79 ? 1.948 -1.804 -11.448 1.00 87.19 79 ARG A N 1
ATOM 630 C CA . ARG A 1 79 ? 2.075 -1.253 -12.804 1.00 87.19 79 ARG A CA 1
ATOM 631 C C . ARG A 1 79 ? 3.470 -0.689 -13.083 1.00 87.19 79 ARG A C 1
ATOM 633 O O . ARG A 1 79 ? 4.025 -0.947 -14.153 1.00 87.19 79 ARG A O 1
ATOM 640 N N . VAL A 1 80 ? 4.032 0.094 -12.160 1.00 84.38 80 VAL A N 1
ATOM 641 C CA . VAL A 1 80 ? 5.378 0.676 -12.312 1.00 84.38 80 VAL A CA 1
ATOM 642 C C . VAL A 1 80 ? 6.437 -0.422 -12.343 1.00 84.38 80 VAL A C 1
ATOM 644 O O . VAL A 1 80 ? 7.333 -0.369 -13.181 1.00 84.38 80 VAL A O 1
ATOM 647 N N . MET A 1 81 ? 6.314 -1.435 -11.486 1.00 84.25 81 MET A N 1
ATOM 648 C CA . MET A 1 81 ? 7.236 -2.570 -11.453 1.00 84.25 81 MET A CA 1
ATOM 649 C C . MET A 1 81 ? 7.181 -3.382 -12.749 1.00 84.25 81 MET A C 1
ATOM 651 O O . MET A 1 81 ? 8.227 -3.662 -13.321 1.00 84.25 81 MET A O 1
ATOM 655 N N . HIS A 1 82 ? 5.991 -3.659 -13.290 1.00 82.56 82 HIS A N 1
ATOM 656 C CA . HIS A 1 82 ? 5.864 -4.315 -14.596 1.00 82.56 82 HIS A CA 1
ATOM 657 C C . HIS A 1 82 ? 6.476 -3.504 -15.739 1.00 82.56 82 HIS A C 1
ATOM 659 O O . HIS A 1 82 ? 7.086 -4.071 -16.645 1.00 82.56 82 HIS A O 1
ATOM 665 N N . LYS A 1 83 ? 6.324 -2.176 -15.707 1.00 81.19 83 LYS A N 1
ATOM 666 C CA . LYS A 1 83 ? 6.960 -1.302 -16.694 1.00 81.19 83 LYS A CA 1
ATOM 667 C C . LYS A 1 83 ? 8.486 -1.353 -16.575 1.00 81.19 83 LYS A C 1
ATOM 669 O O . LYS A 1 83 ? 9.154 -1.417 -17.601 1.00 81.19 83 LYS A O 1
ATOM 674 N N . LEU A 1 84 ? 9.014 -1.353 -15.350 1.00 79.94 84 LEU A N 1
ATOM 675 C CA . LEU A 1 84 ? 10.447 -1.471 -15.084 1.00 79.94 84 LEU A CA 1
ATOM 676 C C . LEU A 1 84 ? 11.001 -2.811 -15.590 1.00 79.94 84 LEU A C 1
ATOM 678 O O . LEU A 1 84 ? 12.006 -2.811 -16.290 1.00 79.94 84 LEU A O 1
ATOM 682 N N . ASP A 1 85 ? 10.320 -3.924 -15.301 1.00 76.94 85 ASP A N 1
ATOM 683 C CA . ASP A 1 85 ? 10.718 -5.259 -15.766 1.00 76.94 85 ASP A CA 1
ATOM 684 C C . ASP A 1 85 ? 10.751 -5.326 -17.307 1.00 76.94 85 ASP A C 1
ATOM 686 O O . ASP A 1 85 ? 11.681 -5.882 -17.889 1.00 76.94 85 ASP A O 1
ATOM 690 N N . GLY A 1 86 ? 9.768 -4.715 -17.984 1.00 75.44 86 GLY A N 1
ATOM 691 C CA . GLY A 1 86 ? 9.742 -4.620 -19.448 1.00 75.44 86 GLY A CA 1
ATOM 692 C C . GLY A 1 86 ? 10.886 -3.775 -20.016 1.00 75.44 86 GLY A C 1
ATOM 693 O O . GLY A 1 86 ? 11.549 -4.195 -20.959 1.00 75.44 86 GLY A O 1
ATOM 694 N N . GLN A 1 87 ? 11.166 -2.619 -19.406 1.00 73.50 87 GLN A N 1
ATOM 695 C CA . GLN A 1 87 ? 12.283 -1.759 -19.808 1.00 73.50 87 GLN A CA 1
ATO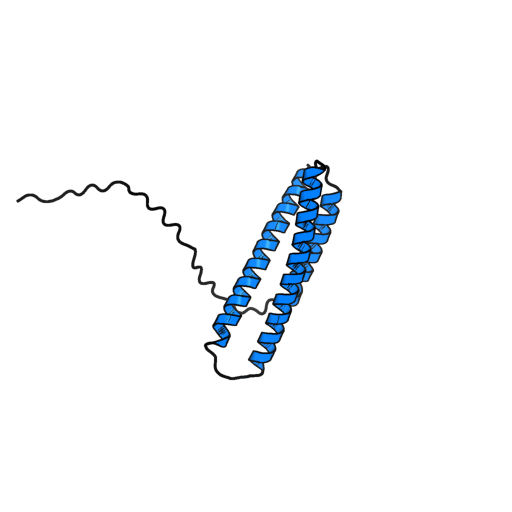M 696 C C . GLN A 1 87 ? 13.644 -2.427 -19.565 1.00 73.50 87 GLN A C 1
ATOM 698 O O . GLN A 1 87 ? 14.533 -2.294 -20.397 1.00 73.50 87 GLN A O 1
ATOM 703 N N . MET A 1 88 ? 13.810 -3.179 -18.471 1.00 70.56 88 MET A N 1
ATOM 704 C CA . MET A 1 88 ? 15.027 -3.961 -18.223 1.00 70.56 88 MET A CA 1
ATOM 705 C C . MET A 1 88 ? 15.223 -5.061 -19.270 1.00 70.56 88 MET A C 1
ATOM 707 O O . MET A 1 88 ? 16.332 -5.227 -19.765 1.00 70.56 88 MET A O 1
ATOM 711 N N . ALA A 1 89 ? 14.155 -5.765 -19.657 1.00 70.06 89 ALA A N 1
ATOM 712 C CA . ALA A 1 89 ? 14.233 -6.794 -20.692 1.00 70.06 89 ALA A CA 1
ATOM 713 C C . ALA A 1 89 ? 14.635 -6.223 -22.067 1.00 70.06 89 ALA A C 1
ATOM 715 O O . ALA A 1 89 ? 15.435 -6.834 -22.771 1.00 70.06 89 ALA A O 1
ATOM 716 N N . GLU A 1 90 ? 14.124 -5.042 -22.432 1.00 66.69 90 GLU A N 1
ATOM 717 C CA . GLU A 1 90 ? 14.505 -4.343 -23.669 1.00 66.69 90 GLU A CA 1
ATOM 718 C C . GLU A 1 90 ? 15.966 -3.852 -23.637 1.00 66.69 90 GLU A C 1
ATOM 720 O O . GLU A 1 90 ? 16.650 -3.883 -24.660 1.00 66.69 90 GLU A O 1
ATOM 725 N N . VAL A 1 91 ? 16.466 -3.427 -22.470 1.00 67.38 91 VAL A N 1
ATOM 726 C CA . VAL A 1 91 ? 17.865 -2.999 -22.284 1.00 67.38 91 VAL A CA 1
ATOM 727 C C . VAL A 1 91 ? 18.833 -4.184 -22.356 1.00 67.38 91 VAL A C 1
ATOM 729 O O . VAL A 1 91 ? 19.854 -4.077 -23.032 1.00 67.38 91 VAL A O 1
ATOM 732 N N . ASP A 1 92 ? 18.500 -5.330 -21.753 1.00 61.28 92 ASP A N 1
ATOM 733 C CA . ASP A 1 92 ? 19.303 -6.560 -21.857 1.00 61.28 92 ASP A CA 1
ATOM 734 C C . ASP A 1 92 ? 19.417 -7.065 -23.312 1.00 61.28 92 ASP A C 1
ATOM 736 O O . ASP A 1 92 ? 20.416 -7.684 -23.693 1.00 61.28 92 ASP A O 1
ATOM 740 N N . GLU A 1 93 ? 18.411 -6.790 -24.151 1.00 59.06 93 GLU A N 1
ATOM 741 C CA . GLU A 1 93 ? 18.387 -7.175 -25.568 1.00 59.06 93 GLU A CA 1
ATOM 742 C C . GLU A 1 93 ? 19.201 -6.213 -26.463 1.00 59.06 93 GLU A C 1
ATOM 744 O O . GLU A 1 93 ? 19.710 -6.609 -27.518 1.00 59.06 93 GLU A O 1
ATOM 749 N N . ILE A 1 94 ? 19.393 -4.961 -26.031 1.00 60.62 94 ILE A N 1
ATOM 750 C CA . ILE A 1 94 ? 20.093 -3.906 -26.773 1.00 60.62 94 ILE A CA 1
ATOM 751 C C . ILE A 1 94 ? 21.413 -3.576 -26.061 1.00 60.62 94 ILE A C 1
ATOM 753 O O . ILE A 1 94 ? 21.522 -2.621 -25.301 1.00 60.62 94 ILE A O 1
ATOM 757 N N . ASN A 1 95 ? 22.467 -4.339 -26.361 1.00 57.28 95 ASN A N 1
ATOM 758 C CA . ASN A 1 95 ? 23.835 -4.072 -25.897 1.00 57.28 95 ASN A CA 1
ATOM 759 C C . ASN A 1 95 ? 24.418 -2.787 -26.540 1.00 57.28 95 ASN A C 1
ATOM 761 O O . ASN A 1 95 ? 25.265 -2.865 -27.434 1.00 57.28 95 ASN A O 1
ATOM 765 N N . CYS A 1 96 ? 23.920 -1.600 -26.172 1.00 48.41 96 CYS A N 1
ATOM 766 C CA . CYS A 1 96 ? 24.355 -0.306 -26.710 1.00 48.41 96 CYS A CA 1
ATOM 767 C C . CYS A 1 96 ? 24.329 0.818 -25.652 1.00 48.41 96 CYS A C 1
ATOM 769 O O . CYS A 1 96 ? 23.277 1.374 -25.358 1.00 48.41 96 CYS A O 1
ATOM 771 N N . GLY A 1 97 ? 25.510 1.270 -25.210 1.00 50.34 97 GLY A N 1
ATOM 772 C CA . GLY A 1 97 ? 25.743 2.691 -24.882 1.00 50.34 97 GLY A CA 1
ATOM 773 C C . GLY A 1 97 ? 25.424 3.191 -23.462 1.00 50.34 97 GLY A C 1
ATOM 774 O O . GLY A 1 97 ? 25.224 4.387 -23.285 1.00 50.34 97 GLY A O 1
ATOM 775 N N . ASP A 1 98 ? 25.355 2.283 -22.497 1.00 55.69 98 ASP A N 1
ATOM 776 C CA . ASP A 1 98 ? 25.689 2.295 -21.055 1.00 55.69 98 ASP A CA 1
ATOM 777 C C . ASP A 1 98 ? 25.740 3.521 -20.106 1.00 55.69 98 ASP A C 1
ATOM 779 O O . ASP A 1 98 ? 25.927 3.275 -18.922 1.00 55.69 98 ASP A O 1
ATOM 783 N N . GLU A 1 99 ? 25.546 4.796 -20.472 1.00 55.66 99 GLU A N 1
ATOM 784 C CA . GLU A 1 99 ? 25.612 5.872 -19.436 1.00 55.66 99 GLU A CA 1
ATOM 785 C C . GLU A 1 99 ? 24.331 6.695 -19.232 1.00 55.66 99 GLU A C 1
ATOM 787 O O . GLU A 1 99 ? 24.010 7.029 -18.096 1.00 55.66 99 GLU A O 1
ATOM 792 N N . MET A 1 100 ? 23.540 6.999 -20.270 1.00 52.78 100 MET A N 1
ATOM 793 C CA . MET A 1 100 ? 22.312 7.805 -20.079 1.00 52.78 100 MET A CA 1
ATOM 794 C C . MET A 1 100 ? 21.066 6.989 -19.714 1.00 52.78 100 MET A C 1
ATOM 796 O O . MET A 1 100 ? 20.161 7.527 -19.080 1.00 52.78 100 MET A O 1
ATOM 800 N N . ILE A 1 101 ? 20.998 5.715 -20.111 1.00 56.88 101 ILE A N 1
ATOM 801 C CA . ILE A 1 101 ? 19.845 4.842 -19.820 1.00 56.88 101 ILE A CA 1
ATOM 802 C C . ILE A 1 101 ? 19.842 4.422 -18.335 1.00 56.88 101 ILE A C 1
ATOM 804 O O . ILE A 1 101 ? 18.775 4.218 -17.755 1.00 56.88 101 ILE A O 1
ATOM 808 N N . ASP A 1 102 ? 21.016 4.385 -17.695 1.00 67.38 102 ASP A N 1
ATOM 809 C CA . ASP A 1 102 ? 21.174 3.990 -16.290 1.00 67.38 102 ASP A CA 1
ATOM 810 C C . ASP A 1 102 ? 20.559 5.012 -15.312 1.00 67.38 102 ASP A C 1
ATOM 812 O O . ASP A 1 102 ? 19.859 4.636 -14.374 1.00 67.38 102 ASP A O 1
ATOM 816 N N . ASP A 1 103 ? 20.722 6.319 -15.551 1.00 71.31 103 ASP A N 1
ATOM 817 C CA . ASP A 1 103 ? 20.269 7.359 -14.609 1.00 71.31 103 ASP A CA 1
ATOM 818 C C . ASP A 1 103 ? 18.734 7.460 -14.490 1.00 71.31 103 ASP A C 1
ATOM 820 O O . ASP A 1 103 ? 18.192 7.653 -13.390 1.00 71.31 103 ASP A O 1
ATOM 824 N N . GLU A 1 104 ? 18.004 7.312 -15.600 1.00 74.44 104 GLU A N 1
ATOM 825 C CA . GLU A 1 104 ? 16.536 7.324 -15.585 1.00 74.44 104 GLU A CA 1
ATOM 826 C C . GLU A 1 104 ? 15.991 6.054 -14.920 1.00 74.44 104 GLU A C 1
ATOM 828 O O . GLU A 1 104 ? 15.151 6.136 -14.018 1.00 74.44 104 GLU A O 1
ATOM 833 N N . LEU A 1 105 ? 16.530 4.887 -15.286 1.00 75.31 105 LEU A N 1
ATOM 834 C CA . LEU A 1 105 ? 16.142 3.603 -14.706 1.00 75.31 105 LEU A CA 1
ATOM 835 C C . LEU A 1 105 ? 16.416 3.564 -13.196 1.00 75.31 105 LEU A C 1
ATOM 837 O O . LEU A 1 105 ? 15.561 3.155 -12.407 1.00 75.31 105 LEU A O 1
ATOM 841 N N . LYS A 1 106 ? 17.569 4.084 -12.770 1.00 76.94 106 LYS A N 1
ATOM 842 C CA . LYS A 1 106 ? 17.943 4.237 -11.362 1.00 76.94 106 LYS A CA 1
ATOM 843 C C . LYS A 1 106 ? 16.999 5.163 -10.607 1.00 76.94 106 LYS A C 1
ATOM 845 O O . LYS A 1 106 ? 16.624 4.859 -9.474 1.00 76.94 106 LYS A O 1
ATOM 850 N N . THR A 1 107 ? 16.571 6.264 -11.222 1.00 81.94 107 THR A N 1
ATOM 851 C CA . THR A 1 107 ? 15.588 7.176 -10.619 1.00 81.94 107 THR A CA 1
ATOM 852 C C . THR A 1 107 ? 14.232 6.489 -10.433 1.00 81.94 107 THR A C 1
ATOM 854 O O . THR A 1 107 ? 13.598 6.634 -9.383 1.00 81.94 107 THR A O 1
ATOM 857 N N . ILE A 1 108 ? 13.788 5.703 -11.419 1.00 80.12 108 ILE A N 1
ATOM 858 C CA . ILE A 1 108 ? 12.546 4.923 -11.323 1.00 80.12 108 ILE A CA 1
ATOM 859 C C . ILE A 1 108 ? 12.673 3.868 -10.218 1.00 80.12 108 ILE A C 1
ATOM 861 O O . ILE A 1 108 ? 11.790 3.776 -9.366 1.00 80.12 108 ILE A O 1
ATOM 865 N N . TYR A 1 109 ? 13.790 3.141 -10.160 1.00 81.12 109 TYR A N 1
ATOM 866 C CA . TYR A 1 109 ? 14.049 2.151 -9.115 1.00 81.12 109 TYR A CA 1
ATOM 867 C C . TYR A 1 109 ? 14.027 2.769 -7.709 1.00 81.12 109 TYR A C 1
ATOM 869 O O . TYR A 1 109 ? 13.354 2.264 -6.811 1.00 81.12 109 TYR A O 1
ATOM 877 N N . GLN A 1 110 ? 14.699 3.907 -7.509 1.00 81.94 110 GLN A N 1
ATOM 878 C CA . GLN A 1 110 ? 14.677 4.619 -6.227 1.00 81.94 110 GLN A CA 1
ATOM 879 C C . GLN A 1 110 ? 13.263 5.061 -5.833 1.00 81.94 110 GLN A C 1
ATOM 881 O O . GLN A 1 110 ? 12.897 4.984 -4.658 1.00 81.94 110 GLN A O 1
ATOM 886 N N . ASN A 1 111 ? 12.451 5.487 -6.802 1.00 82.62 111 ASN A N 1
ATOM 887 C CA . ASN A 1 111 ? 11.048 5.804 -6.559 1.00 82.62 111 ASN A CA 1
ATOM 888 C C . ASN A 1 111 ? 10.239 4.568 -6.152 1.00 82.62 111 ASN A C 1
ATOM 890 O O . ASN A 1 111 ? 9.491 4.652 -5.183 1.00 82.62 111 ASN A O 1
ATOM 894 N N . VAL A 1 112 ? 10.423 3.425 -6.818 1.00 84.00 112 VAL A N 1
ATOM 895 C CA . VAL A 1 112 ? 9.776 2.152 -6.454 1.00 84.00 112 VAL A CA 1
ATOM 896 C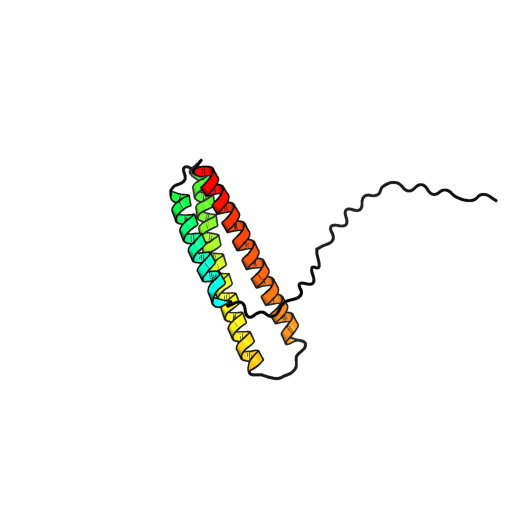 C . VAL A 1 112 ? 10.130 1.751 -5.021 1.00 84.00 112 VAL A C 1
ATOM 898 O O . VAL A 1 112 ? 9.238 1.487 -4.218 1.00 84.00 112 VAL A O 1
ATOM 901 N N . VAL A 1 113 ? 11.415 1.789 -4.657 1.00 85.25 113 VAL A N 1
ATOM 902 C CA . VAL A 1 113 ? 11.873 1.477 -3.291 1.00 85.25 113 VAL A CA 1
ATOM 903 C C . VAL A 1 113 ? 11.256 2.424 -2.259 1.00 85.25 113 VAL A C 1
ATOM 905 O O . VAL A 1 113 ? 10.870 1.988 -1.175 1.00 85.25 113 VAL A O 1
ATOM 908 N N . ARG A 1 114 ? 11.147 3.718 -2.577 1.00 86.06 114 ARG A N 1
ATOM 909 C CA . ARG A 1 114 ? 10.506 4.704 -1.697 1.00 86.06 114 ARG A CA 1
ATOM 910 C C . ARG A 1 114 ? 9.022 4.395 -1.482 1.00 86.06 114 ARG A C 1
ATOM 912 O O . ARG A 1 114 ? 8.585 4.407 -0.338 1.00 86.06 114 ARG A O 1
ATOM 919 N N . LEU A 1 115 ? 8.282 4.091 -2.550 1.00 85.06 115 LEU A N 1
ATOM 920 C CA . LEU A 1 115 ? 6.854 3.755 -2.477 1.00 85.06 115 LEU A CA 1
ATOM 921 C C . LEU A 1 115 ? 6.609 2.482 -1.660 1.00 85.06 115 LEU A C 1
ATOM 923 O O . LEU A 1 115 ? 5.703 2.451 -0.835 1.00 85.06 115 LEU A O 1
ATOM 927 N N . ILE A 1 116 ? 7.450 1.459 -1.848 1.00 86.94 116 ILE A N 1
ATOM 928 C CA . ILE A 1 116 ? 7.409 0.219 -1.062 1.00 86.94 116 ILE A CA 1
ATOM 929 C C . ILE A 1 116 ? 7.528 0.537 0.431 1.00 86.94 116 ILE A C 1
ATOM 931 O O . ILE A 1 116 ? 6.664 0.130 1.201 1.00 86.94 116 ILE A O 1
ATOM 935 N N . LYS A 1 117 ? 8.544 1.310 0.835 1.00 87.31 117 LYS A N 1
ATOM 936 C CA . LYS A 1 117 ? 8.758 1.666 2.248 1.00 87.31 117 LYS A CA 1
ATOM 937 C C . LYS A 1 117 ? 7.597 2.453 2.845 1.00 87.31 117 LYS A C 1
ATOM 939 O O . LYS A 1 117 ? 7.155 2.144 3.943 1.00 87.31 117 LYS A O 1
ATOM 944 N N . GLU A 1 118 ? 7.088 3.442 2.115 1.00 88.00 118 GLU A N 1
ATOM 945 C CA . GLU A 1 118 ? 5.941 4.242 2.557 1.00 88.00 118 GLU A CA 1
ATOM 946 C C . GLU A 1 118 ? 4.701 3.361 2.789 1.00 88.00 118 GLU A C 1
ATOM 948 O O . GLU A 1 118 ? 3.990 3.514 3.781 1.00 88.00 118 GLU A O 1
ATOM 953 N N . MET A 1 119 ? 4.473 2.375 1.918 1.00 89.38 119 MET A N 1
ATOM 954 C CA . MET A 1 119 ? 3.407 1.391 2.101 1.00 89.38 119 MET A CA 1
ATOM 955 C C . MET A 1 119 ? 3.640 0.457 3.291 1.00 89.38 119 MET A C 1
ATOM 957 O O . MET A 1 119 ? 2.687 0.183 4.018 1.00 89.38 119 MET A O 1
ATOM 961 N N . GLU A 1 120 ? 4.867 -0.015 3.518 1.00 90.31 120 GLU A N 1
ATOM 962 C CA . GLU A 1 120 ? 5.194 -0.835 4.694 1.00 90.31 120 GLU A CA 1
ATOM 963 C C . GLU A 1 120 ? 4.918 -0.075 5.996 1.00 90.31 120 GLU A C 1
ATOM 965 O O . GLU A 1 120 ? 4.234 -0.592 6.879 1.00 90.31 120 GLU A O 1
ATOM 970 N N . GLU A 1 121 ? 5.365 1.179 6.087 1.00 91.75 121 GLU A N 1
ATOM 971 C CA . GLU A 1 121 ? 5.147 2.030 7.260 1.00 91.75 121 GLU A CA 1
ATOM 972 C C . GLU A 1 121 ? 3.653 2.269 7.525 1.00 91.75 121 GLU A C 1
ATOM 974 O O . GLU A 1 121 ? 3.197 2.150 8.666 1.00 91.75 121 GLU A O 1
ATOM 979 N N . ASN A 1 122 ? 2.867 2.542 6.480 1.00 90.25 122 ASN A N 1
ATOM 980 C CA . ASN A 1 122 ? 1.422 2.738 6.607 1.00 90.25 122 ASN A CA 1
ATOM 981 C C . ASN A 1 122 ? 0.699 1.463 7.067 1.00 90.25 122 ASN A C 1
ATOM 983 O O . ASN A 1 122 ? -0.182 1.526 7.930 1.00 90.25 122 ASN A O 1
ATOM 987 N N . MET A 1 123 ? 1.092 0.296 6.546 1.00 92.75 123 MET A N 1
ATOM 988 C CA . MET A 1 123 ? 0.542 -0.987 6.993 1.00 92.75 123 MET A CA 1
ATOM 989 C C . MET A 1 123 ? 0.890 -1.280 8.453 1.00 92.75 123 MET A C 1
ATOM 991 O O . MET A 1 123 ? 0.035 -1.760 9.193 1.00 92.75 123 MET A O 1
ATOM 995 N N . ASP A 1 124 ? 2.111 -0.971 8.885 1.00 93.38 124 ASP A N 1
ATOM 996 C CA . ASP A 1 124 ? 2.544 -1.166 10.271 1.00 93.38 124 ASP A CA 1
ATOM 997 C C . ASP A 1 124 ? 1.821 -0.225 11.244 1.00 93.38 124 ASP A C 1
ATOM 999 O O . ASP A 1 124 ? 1.506 -0.608 12.374 1.00 93.38 124 ASP A O 1
ATOM 1003 N N . LEU A 1 125 ? 1.532 1.011 10.828 1.00 91.81 125 LEU A N 1
ATOM 1004 C CA . LEU A 1 125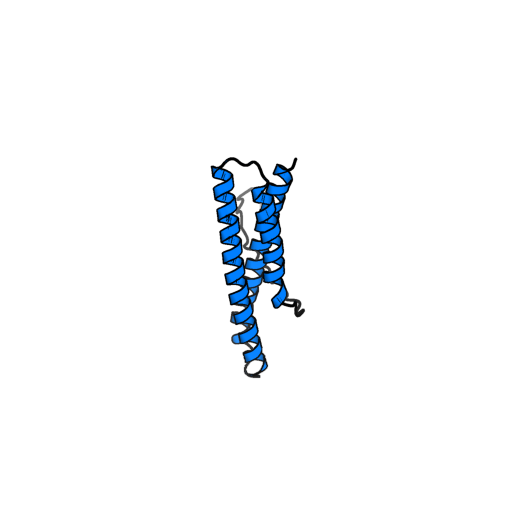 ? 0.703 1.931 11.608 1.00 91.81 125 LEU A CA 1
ATOM 1005 C C . LEU A 1 125 ? -0.725 1.400 11.756 1.00 91.81 125 LEU A C 1
ATOM 1007 O O . LEU A 1 125 ? -1.258 1.396 12.867 1.00 91.81 125 LEU A O 1
ATOM 1011 N N . LEU A 1 126 ? -1.323 0.909 10.668 1.00 92.50 126 LEU A N 1
ATOM 1012 C CA . LEU A 1 126 ? -2.658 0.315 10.704 1.00 92.50 126 LEU A CA 1
ATOM 1013 C C . LEU A 1 126 ? -2.698 -0.938 11.591 1.00 92.50 126 LEU A C 1
ATOM 1015 O O . LEU A 1 126 ? -3.614 -1.101 12.394 1.00 92.50 126 LEU A O 1
ATOM 1019 N N . GLU A 1 127 ? -1.681 -1.791 11.499 1.00 92.94 127 GLU A N 1
ATOM 1020 C CA . GLU A 1 127 ? -1.534 -2.979 12.341 1.00 92.94 127 GLU A CA 1
ATOM 1021 C C . GLU A 1 127 ? -1.469 -2.624 13.831 1.00 92.94 127 GLU A C 1
ATOM 1023 O O . GLU A 1 127 ? -2.180 -3.222 14.639 1.00 92.94 127 GLU A O 1
ATOM 1028 N N . LYS A 1 128 ? -0.691 -1.598 14.201 1.00 92.38 128 LYS A N 1
ATOM 1029 C CA . LYS A 1 128 ? -0.630 -1.100 15.586 1.00 92.38 128 LYS A CA 1
ATOM 1030 C C . LYS A 1 128 ? -1.978 -0.574 16.073 1.00 92.38 128 LYS A C 1
ATOM 1032 O O . LYS A 1 128 ? -2.341 -0.822 17.219 1.00 92.38 128 LYS A O 1
ATOM 1037 N N . LEU A 1 129 ? -2.721 0.142 15.228 1.00 89.75 129 LEU A N 1
ATOM 1038 C CA . LEU A 1 129 ? -4.054 0.639 15.583 1.00 89.75 129 LEU A CA 1
ATOM 1039 C C . LEU A 1 129 ? -5.035 -0.506 15.841 1.00 89.75 129 LEU A C 1
ATOM 1041 O O . LEU A 1 129 ? -5.770 -0.463 16.824 1.00 89.75 129 LEU A O 1
ATOM 1045 N N . ILE A 1 130 ? -5.017 -1.533 14.990 1.00 89.38 130 ILE A N 1
ATOM 1046 C CA . ILE A 1 130 ? -5.842 -2.735 15.154 1.00 89.38 130 ILE A CA 1
ATOM 1047 C C . ILE A 1 130 ? -5.460 -3.477 16.439 1.00 89.38 130 ILE A C 1
ATOM 1049 O O . ILE A 1 130 ? -6.339 -3.868 17.201 1.00 89.38 130 ILE A O 1
ATOM 1053 N N . HIS A 1 131 ? -4.163 -3.631 16.717 1.00 88.81 131 HIS A N 1
ATOM 1054 C CA . HIS A 1 131 ? -3.691 -4.293 17.932 1.00 88.81 131 HIS A CA 1
ATOM 1055 C C . HIS A 1 131 ? -4.148 -3.563 19.202 1.00 88.81 131 HIS A C 1
ATOM 1057 O O . HIS A 1 131 ? -4.734 -4.185 20.079 1.00 88.81 131 HIS A O 1
ATOM 1063 N N . ASN A 1 132 ? -3.980 -2.238 19.249 1.00 86.38 132 ASN A N 1
ATOM 1064 C CA . ASN A 1 132 ? -4.407 -1.404 20.380 1.00 86.38 132 ASN A CA 1
ATOM 1065 C C . ASN A 1 132 ? -5.931 -1.353 20.568 1.00 86.38 132 ASN A C 1
ATOM 1067 O O . ASN A 1 132 ? -6.406 -0.903 21.602 1.00 86.38 132 ASN A O 1
ATOM 1071 N N . CYS A 1 133 ? -6.699 -1.731 19.551 1.00 81.31 133 CYS A N 1
ATOM 1072 C CA . CYS A 1 133 ? -8.151 -1.826 19.635 1.00 81.31 133 CYS A CA 1
ATOM 1073 C C . CYS A 1 133 ? -8.609 -3.153 20.275 1.00 81.31 133 CYS A C 1
ATOM 1075 O O . CYS A 1 133 ? -9.715 -3.225 20.810 1.00 81.31 133 CYS A O 1
ATOM 1077 N N . ALA A 1 134 ? -7.789 -4.204 20.181 1.00 71.06 134 ALA A N 1
ATOM 1078 C CA . ALA A 1 134 ? -8.096 -5.526 20.719 1.00 71.06 134 ALA A CA 1
ATOM 1079 C C . ALA A 1 134 ? -7.753 -5.677 22.217 1.00 71.06 134 ALA A C 1
ATOM 1081 O O . ALA A 1 134 ? -8.142 -6.682 22.817 1.00 71.06 134 ALA A O 1
ATOM 1082 N N . GLU A 1 135 ? -7.028 -4.713 22.796 1.00 61.31 135 GLU A N 1
ATOM 1083 C CA . GLU A 1 135 ? -6.715 -4.600 24.233 1.00 61.31 135 GLU A CA 1
ATOM 1084 C C . GLU A 1 135 ? -7.767 -3.775 24.991 1.00 61.31 135 GLU A C 1
ATOM 1086 O O . GLU A 1 135 ? -8.121 -4.188 26.123 1.00 61.31 135 GLU A O 1
#

Radius of gyration: 23.35 Å; chains: 1; bounding box: 69×55×51 Å